Protein AF-A0A691NYS2-F1 (afdb_monomer_lite)

Structure (mmCIF, N/CA/C/O backbone):
data_AF-A0A691NYS2-F1
#
_entry.id   AF-A0A691NYS2-F1
#
loop_
_atom_site.group_PDB
_atom_site.id
_atom_site.type_symbol
_atom_site.label_atom_id
_atom_site.label_alt_id
_atom_site.label_comp_id
_atom_site.label_asym_id
_atom_site.label_entity_id
_atom_site.label_seq_id
_atom_site.pdbx_PDB_ins_code
_atom_site.Cartn_x
_atom_site.Cartn_y
_atom_site.Cartn_z
_atom_site.occupancy
_atom_site.B_iso_or_equiv
_atom_site.auth_seq_id
_atom_site.auth_comp_id
_atom_site.auth_asym_id
_atom_site.auth_atom_id
_atom_site.pdbx_PDB_model_num
ATOM 1 N N . ALA A 1 1 ? 6.558 22.190 -6.595 1.00 35.03 1 ALA A N 1
ATOM 2 C CA . ALA A 1 1 ? 7.686 21.258 -6.786 1.00 35.03 1 ALA A CA 1
ATOM 3 C C . ALA A 1 1 ? 7.161 19.830 -6.659 1.00 35.03 1 ALA A C 1
ATOM 5 O O . ALA A 1 1 ? 6.664 19.484 -5.592 1.00 35.03 1 ALA A O 1
ATOM 6 N N . LYS A 1 2 ? 7.160 19.037 -7.743 1.00 39.94 2 LYS A N 1
ATOM 7 C CA . LYS A 1 2 ? 6.856 17.598 -7.661 1.00 39.94 2 LYS A CA 1
ATOM 8 C C . LYS A 1 2 ? 8.004 16.949 -6.891 1.00 39.94 2 LYS A C 1
ATOM 10 O O . LYS A 1 2 ? 9.139 16.956 -7.350 1.00 39.94 2 LYS A O 1
ATOM 15 N N . ASN A 1 3 ? 7.724 16.519 -5.667 1.00 46.88 3 ASN A N 1
ATOM 16 C CA . ASN A 1 3 ? 8.697 15.844 -4.821 1.00 46.88 3 ASN A CA 1
ATOM 17 C C . ASN A 1 3 ? 8.828 14.402 -5.334 1.00 46.88 3 ASN A C 1
ATOM 19 O O . ASN A 1 3 ? 8.112 13.510 -4.882 1.00 46.88 3 ASN A O 1
ATOM 23 N N . ASP A 1 4 ? 9.723 14.178 -6.297 1.00 57.56 4 ASP A N 1
ATOM 24 C CA . ASP A 1 4 ? 10.019 12.862 -6.884 1.00 57.56 4 ASP A CA 1
ATOM 25 C C . ASP A 1 4 ? 10.880 11.997 -5.938 1.00 57.56 4 ASP A C 1
ATOM 27 O O . ASP A 1 4 ? 11.820 11.319 -6.354 1.00 57.56 4 ASP A O 1
ATOM 31 N N . ASN A 1 5 ? 10.559 12.000 -4.640 1.00 68.06 5 ASN A N 1
ATOM 32 C CA . ASN A 1 5 ? 11.392 11.441 -3.565 1.00 68.06 5 ASN A CA 1
ATOM 33 C C . ASN A 1 5 ? 11.707 9.946 -3.723 1.00 68.06 5 ASN A C 1
ATOM 35 O O . ASN A 1 5 ? 12.646 9.452 -3.108 1.00 68.06 5 ASN A O 1
ATOM 39 N N . TYR A 1 6 ? 10.935 9.225 -4.537 1.00 79.31 6 TYR A N 1
ATOM 40 C CA . TYR A 1 6 ? 11.087 7.782 -4.725 1.00 79.31 6 TYR A CA 1
ATOM 41 C C . TYR A 1 6 ? 11.365 7.376 -6.180 1.00 79.31 6 TYR A C 1
ATOM 43 O O . TYR A 1 6 ? 11.588 6.194 -6.445 1.00 79.31 6 TYR A O 1
ATOM 51 N N . SER A 1 7 ? 11.399 8.333 -7.123 1.00 85.75 7 SER 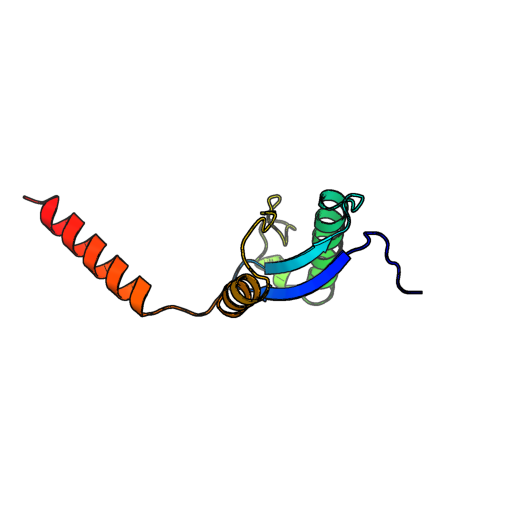A N 1
ATOM 52 C CA . SER A 1 7 ? 11.583 8.062 -8.561 1.00 85.75 7 SER A CA 1
ATOM 53 C C . SER A 1 7 ? 10.656 6.952 -9.091 1.00 85.75 7 SER A C 1
ATOM 55 O O . SER A 1 7 ? 11.120 6.014 -9.742 1.00 85.75 7 SER A O 1
ATOM 57 N N . LEU A 1 8 ? 9.362 7.038 -8.765 1.00 88.50 8 LEU A N 1
ATOM 58 C CA . LEU A 1 8 ? 8.332 6.091 -9.199 1.00 88.50 8 LEU A CA 1
ATOM 59 C C . LEU A 1 8 ? 7.364 6.761 -10.172 1.00 88.50 8 LEU A C 1
ATOM 61 O O . LEU A 1 8 ? 6.919 7.881 -9.928 1.00 88.50 8 LEU A O 1
ATOM 65 N N . GLU A 1 9 ? 7.003 6.054 -11.236 1.00 89.69 9 GLU A N 1
ATOM 66 C CA . GLU A 1 9 ? 5.946 6.448 -12.170 1.00 89.69 9 GLU A CA 1
ATOM 67 C C . GLU A 1 9 ? 4.753 5.518 -11.950 1.00 89.69 9 GLU A C 1
ATOM 69 O O . GLU A 1 9 ? 4.853 4.315 -12.189 1.00 89.69 9 GLU A O 1
ATOM 74 N N . LEU A 1 10 ? 3.633 6.059 -11.470 1.00 89.06 10 LEU A N 1
ATOM 75 C CA . LEU A 1 10 ? 2.385 5.307 -11.366 1.00 89.06 10 LEU A CA 1
ATOM 76 C C . LEU A 1 10 ? 1.892 4.972 -12.776 1.00 89.06 10 LEU A C 1
ATOM 78 O O . LEU A 1 10 ? 1.707 5.875 -13.588 1.00 89.06 10 LEU A O 1
ATOM 82 N N . ILE A 1 11 ? 1.675 3.689 -13.049 1.00 89.06 11 ILE A N 1
ATOM 83 C CA . ILE A 1 11 ? 1.101 3.226 -14.313 1.00 89.06 11 ILE A CA 1
ATOM 84 C C . ILE A 1 11 ? -0.397 3.009 -14.143 1.00 89.06 11 ILE A C 1
ATOM 86 O O . ILE A 1 11 ? -1.176 3.471 -14.969 1.00 89.06 11 ILE A O 1
ATOM 90 N N . GLU A 1 12 ? -0.785 2.299 -13.082 1.00 87.31 12 GLU A N 1
ATOM 91 C CA . GLU A 1 12 ? -2.172 1.919 -12.845 1.00 87.31 12 GLU A CA 1
ATOM 92 C C . GLU A 1 12 ? -2.468 1.754 -11.357 1.00 87.31 12 GLU A C 1
ATOM 94 O O . GLU A 1 12 ? -1.592 1.435 -10.548 1.00 87.31 12 GLU A O 1
ATOM 99 N N . PHE A 1 13 ? -3.727 1.980 -11.008 1.00 88.94 13 PHE A N 1
ATOM 100 C CA . PHE A 1 13 ? -4.253 1.881 -9.663 1.00 88.94 13 PHE A CA 1
ATOM 101 C C . PHE A 1 13 ? -5.652 1.276 -9.735 1.00 88.94 13 PHE A C 1
ATOM 103 O O . PHE A 1 13 ? -6.524 1.836 -10.396 1.00 88.94 13 PHE A O 1
ATOM 110 N N . ASN A 1 14 ? -5.870 0.172 -9.030 1.00 89.69 14 ASN A N 1
ATOM 111 C CA . ASN A 1 14 ? -7.192 -0.409 -8.843 1.00 89.69 14 ASN A CA 1
ATOM 112 C C . ASN A 1 14 ? -7.349 -0.907 -7.400 1.00 89.69 14 ASN A C 1
ATOM 114 O O . ASN A 1 14 ? -6.399 -0.909 -6.612 1.00 89.69 14 ASN A O 1
ATOM 118 N N . HIS A 1 15 ? -8.554 -1.308 -7.022 1.00 89.38 15 HIS A N 1
ATOM 119 C CA . HIS A 1 15 ? -8.851 -1.788 -5.685 1.00 89.38 15 HIS A CA 1
ATOM 120 C C . HIS A 1 15 ? -9.902 -2.894 -5.704 1.00 89.38 15 HIS A C 1
ATOM 122 O O . HIS A 1 15 ? -10.721 -2.984 -6.611 1.00 89.38 15 HIS A O 1
ATOM 128 N N . ASP A 1 16 ? -9.897 -3.707 -4.656 1.00 88.19 16 ASP A N 1
ATOM 129 C CA . ASP A 1 16 ? -11.021 -4.571 -4.306 1.00 88.19 16 ASP A CA 1
ATOM 130 C C . ASP A 1 16 ? -11.694 -4.016 -3.033 1.00 88.19 16 ASP A C 1
ATOM 132 O O . ASP A 1 16 ? -11.467 -2.868 -2.638 1.00 88.19 16 ASP A O 1
ATOM 136 N N . LYS A 1 17 ? -12.542 -4.809 -2.378 1.00 86.75 17 LYS A N 1
ATOM 137 C CA . LYS A 1 17 ? -13.268 -4.426 -1.161 1.00 86.75 17 LYS A CA 1
ATOM 138 C C . LYS A 1 17 ? -12.352 -4.135 0.029 1.00 86.75 17 LYS A C 1
ATOM 140 O O . LYS A 1 17 ? -12.712 -3.316 0.868 1.00 86.75 17 LYS A O 1
ATOM 145 N N . ASP A 1 18 ? -11.208 -4.810 0.127 1.00 89.38 18 ASP A N 1
ATOM 146 C CA . ASP A 1 18 ? -10.342 -4.790 1.315 1.00 89.38 18 ASP A CA 1
ATOM 147 C C . ASP A 1 18 ? -8.844 -4.577 1.018 1.00 89.38 18 ASP A C 1
ATOM 149 O O . ASP A 1 18 ? -8.034 -4.532 1.948 1.00 89.38 18 ASP A O 1
ATOM 153 N N . HIS A 1 19 ? -8.453 -4.398 -0.249 1.00 91.50 19 HIS A N 1
ATOM 154 C CA . HIS A 1 19 ? -7.058 -4.177 -0.638 1.00 91.50 19 HIS A CA 1
ATOM 155 C C . HIS A 1 19 ? -6.903 -3.317 -1.902 1.00 91.50 19 HIS A C 1
ATOM 157 O O . HIS A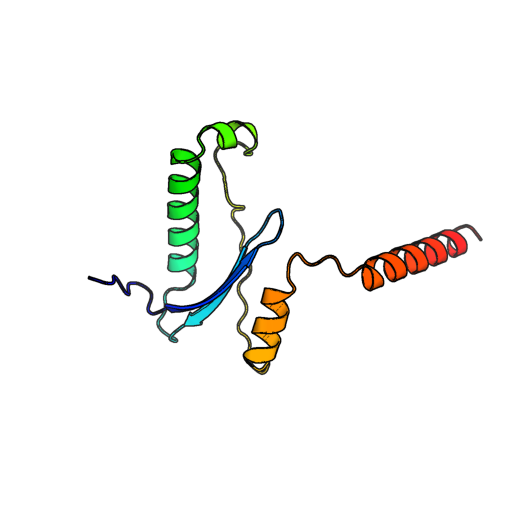 1 19 ? -7.827 -3.169 -2.699 1.00 91.50 19 HIS A O 1
ATOM 163 N N . LEU A 1 20 ? -5.707 -2.741 -2.073 1.00 93.50 20 LEU A N 1
ATOM 164 C CA . LEU A 1 20 ? -5.317 -1.944 -3.240 1.00 93.50 20 LEU A CA 1
ATOM 165 C C . LEU A 1 20 ? -4.307 -2.697 -4.106 1.00 93.50 20 LEU A C 1
ATOM 167 O O . LEU A 1 20 ? -3.376 -3.310 -3.580 1.00 93.50 20 LEU A O 1
ATOM 171 N N . HIS A 1 21 ? -4.440 -2.542 -5.420 1.00 91.62 21 HIS A N 1
ATOM 172 C CA . HIS A 1 21 ? -3.485 -2.978 -6.434 1.00 91.62 21 HIS A CA 1
ATOM 173 C C . HIS A 1 21 ? -2.858 -1.753 -7.092 1.00 91.62 21 HIS A C 1
ATOM 175 O O . HIS A 1 21 ? -3.557 -0.900 -7.634 1.00 91.62 21 HIS A O 1
ATOM 181 N N . ILE A 1 22 ? -1.532 -1.649 -7.038 1.00 91.00 22 ILE A N 1
ATOM 182 C CA . ILE A 1 22 ? -0.800 -0.509 -7.594 1.00 91.00 22 ILE A CA 1
ATOM 183 C C . ILE A 1 22 ? 0.287 -1.038 -8.516 1.00 91.00 22 ILE A C 1
ATOM 185 O O . ILE A 1 22 ? 1.177 -1.767 -8.076 1.00 91.00 22 ILE A O 1
ATOM 189 N N . LEU A 1 23 ? 0.237 -0.626 -9.779 1.00 90.31 23 LEU A N 1
ATOM 190 C CA . LEU A 1 23 ? 1.268 -0.898 -10.767 1.00 90.31 23 LEU A CA 1
ATOM 191 C C . LEU A 1 23 ? 2.079 0.376 -11.003 1.00 90.31 23 LEU A C 1
ATOM 193 O O . LEU A 1 23 ? 1.536 1.421 -11.360 1.00 90.31 23 LEU A O 1
ATOM 197 N N . PHE A 1 24 ? 3.393 0.302 -10.823 1.00 90.25 24 PHE A N 1
ATOM 198 C CA . PHE A 1 24 ? 4.295 1.435 -11.018 1.00 90.25 24 PHE A CA 1
ATOM 199 C C . PHE A 1 24 ? 5.603 0.995 -11.677 1.00 90.25 24 PHE A C 1
ATOM 201 O O . PHE A 1 24 ? 6.049 -0.139 -11.503 1.00 90.25 24 PHE A O 1
ATOM 208 N N . LYS A 1 25 ? 6.254 1.905 -12.408 1.00 89.44 25 LYS A N 1
ATOM 209 C CA . LYS A 1 25 ? 7.653 1.744 -12.826 1.00 89.44 25 LYS A CA 1
ATOM 210 C C . LYS A 1 25 ? 8.555 2.306 -11.742 1.00 89.44 25 LYS A C 1
ATOM 212 O O . LYS A 1 25 ? 8.340 3.417 -11.257 1.00 89.44 25 LYS A O 1
ATOM 217 N N . ALA A 1 26 ? 9.589 1.549 -11.406 1.00 89.25 26 ALA A N 1
ATOM 218 C CA . ALA A 1 26 ? 10.622 1.950 -10.467 1.00 89.25 26 ALA A CA 1
ATOM 219 C C . ALA A 1 26 ? 11.989 1.968 -11.140 1.00 89.25 26 ALA A C 1
ATOM 221 O O . ALA A 1 26 ? 12.266 1.158 -12.026 1.00 89.25 26 ALA A O 1
ATOM 222 N N . LYS A 1 27 ? 12.871 2.857 -10.680 1.00 88.19 27 LYS A N 1
ATOM 223 C CA . LYS A 1 27 ? 14.293 2.780 -11.023 1.00 88.19 27 LYS A CA 1
ATOM 224 C C . LYS A 1 27 ? 14.983 1.784 -10.083 1.00 88.19 27 LYS A C 1
ATOM 226 O O . LYS A 1 27 ? 14.548 1.636 -8.944 1.00 88.19 27 LYS A O 1
ATOM 231 N N . PRO A 1 28 ? 16.111 1.166 -10.477 1.00 85.56 28 PRO A N 1
ATOM 232 C CA . PRO A 1 28 ? 16.848 0.249 -9.598 1.00 85.56 28 PRO A CA 1
ATOM 233 C C . PRO A 1 28 ? 17.248 0.850 -8.239 1.00 85.56 28 PRO A C 1
ATOM 235 O O . PRO A 1 28 ? 17.388 0.126 -7.263 1.00 85.56 28 PRO A O 1
ATOM 238 N N . LYS A 1 29 ? 17.415 2.179 -8.166 1.00 85.94 29 LYS A N 1
ATOM 239 C CA . LYS A 1 29 ? 17.754 2.915 -6.935 1.00 85.94 29 LYS A CA 1
ATOM 240 C C . LYS A 1 29 ? 16.534 3.369 -6.118 1.00 85.94 29 LYS A C 1
ATOM 242 O O . LYS A 1 29 ? 16.703 4.068 -5.125 1.00 85.94 29 LYS A O 1
ATOM 247 N N . SER A 1 30 ? 15.314 3.044 -6.540 1.00 86.38 30 SER A N 1
ATOM 248 C CA . SER A 1 30 ? 14.099 3.448 -5.832 1.00 86.38 30 SER A CA 1
ATOM 249 C C . SER A 1 30 ? 13.966 2.708 -4.499 1.00 86.38 30 SER A C 1
ATOM 251 O O . SER A 1 30 ? 13.951 1.479 -4.453 1.00 86.38 30 SER A O 1
ATOM 253 N N . GLU A 1 31 ? 13.799 3.452 -3.403 1.00 89.69 31 GLU A N 1
ATOM 254 C CA . GLU A 1 31 ? 13.582 2.898 -2.059 1.00 89.69 31 GLU A CA 1
ATOM 255 C C . GLU A 1 31 ? 12.130 2.396 -1.890 1.00 89.69 31 GLU A C 1
ATOM 257 O O . GLU A 1 31 ? 11.318 3.005 -1.188 1.00 89.69 31 GLU A O 1
ATOM 262 N N . LEU A 1 32 ? 11.781 1.281 -2.545 1.00 90.44 32 LEU A N 1
ATOM 263 C CA . LEU A 1 32 ? 10.399 0.776 -2.641 1.00 90.44 32 LEU A CA 1
ATOM 264 C C . LEU A 1 32 ? 9.732 0.534 -1.285 1.00 90.44 32 LEU A C 1
ATOM 266 O O . LEU A 1 32 ? 8.587 0.926 -1.077 1.00 90.44 32 LEU A O 1
ATOM 270 N N . LEU A 1 33 ? 10.451 -0.073 -0.340 1.00 91.19 33 LEU A N 1
ATOM 271 C CA . LEU A 1 33 ? 9.901 -0.376 0.986 1.00 91.19 33 LEU A CA 1
ATOM 272 C C . LEU A 1 33 ? 9.569 0.913 1.752 1.00 91.19 33 LEU A C 1
ATOM 274 O O . LEU A 1 33 ? 8.521 1.019 2.389 1.00 91.19 33 LEU A O 1
ATOM 278 N N . 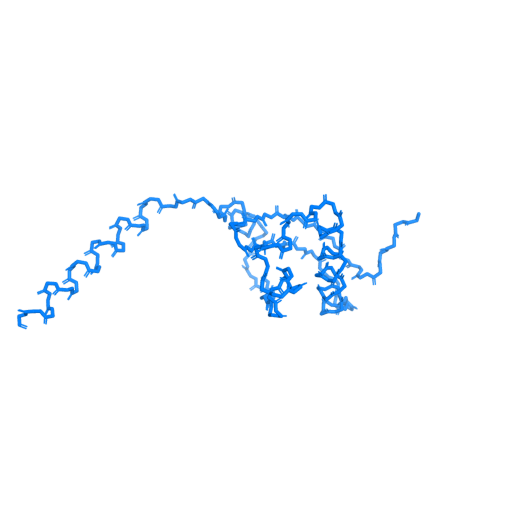LYS A 1 34 ? 10.436 1.926 1.649 1.00 91.56 34 LYS A N 1
ATOM 279 C CA . LYS A 1 34 ? 10.225 3.232 2.281 1.00 91.56 34 LYS A CA 1
ATOM 280 C C . LYS A 1 34 ? 9.053 3.965 1.645 1.00 91.56 34 LYS A C 1
ATOM 282 O O . LYS A 1 34 ? 8.238 4.522 2.376 1.00 91.56 34 LYS A O 1
ATOM 287 N N . PHE A 1 35 ? 8.926 3.902 0.319 1.00 92.12 35 PHE A N 1
ATOM 288 C CA . PHE A 1 35 ? 7.761 4.423 -0.388 1.00 92.12 35 PHE A CA 1
ATOM 289 C C . PHE A 1 35 ? 6.462 3.775 0.105 1.00 92.12 35 PHE A C 1
ATOM 291 O O . PHE A 1 35 ? 5.551 4.494 0.507 1.00 92.12 35 PHE A O 1
ATOM 298 N N . ILE A 1 36 ? 6.385 2.439 0.136 1.00 93.44 36 ILE A N 1
ATOM 299 C CA . ILE A 1 36 ? 5.175 1.712 0.555 1.00 93.44 36 ILE A CA 1
ATOM 300 C C . ILE A 1 36 ? 4.809 2.067 2.001 1.00 93.44 36 ILE A C 1
ATOM 302 O O . ILE A 1 36 ? 3.651 2.368 2.293 1.00 93.44 36 ILE A O 1
ATOM 306 N N . ASN A 1 37 ? 5.789 2.107 2.905 1.00 93.81 37 ASN A N 1
ATOM 307 C CA . ASN A 1 37 ? 5.556 2.464 4.304 1.00 93.81 37 ASN A CA 1
ATOM 308 C C . ASN A 1 37 ? 5.102 3.921 4.465 1.00 93.81 37 ASN A C 1
ATOM 310 O O . ASN A 1 37 ? 4.157 4.197 5.210 1.00 93.81 37 ASN A O 1
ATOM 314 N N . ALA A 1 38 ? 5.728 4.850 3.738 1.00 93.88 38 ALA A N 1
ATOM 315 C CA . ALA A 1 38 ? 5.329 6.252 3.727 1.00 93.88 38 ALA A CA 1
ATOM 316 C C . ALA A 1 38 ? 3.910 6.422 3.169 1.00 93.88 38 ALA A C 1
ATOM 318 O O . ALA A 1 38 ? 3.097 7.118 3.777 1.00 93.88 38 ALA A O 1
ATOM 319 N N . TYR A 1 39 ? 3.584 5.737 2.070 1.00 93.81 39 TYR A N 1
ATOM 320 C CA . TYR A 1 39 ? 2.256 5.747 1.463 1.00 93.81 39 TYR A CA 1
ATOM 321 C C . TYR A 1 39 ? 1.196 5.212 2.427 1.00 93.81 39 TYR A C 1
ATOM 323 O O . TYR A 1 39 ? 0.204 5.896 2.685 1.00 93.81 39 TYR A O 1
ATOM 331 N N . LYS A 1 40 ? 1.411 4.032 3.025 1.00 95.00 40 LYS A N 1
ATOM 332 C CA . LYS A 1 40 ? 0.476 3.424 3.987 1.00 95.00 40 LYS A CA 1
ATOM 333 C C . LYS A 1 40 ? 0.266 4.318 5.211 1.00 95.00 40 LYS A C 1
ATOM 335 O O . LYS A 1 40 ? -0.865 4.501 5.654 1.00 95.00 40 LYS A O 1
ATOM 340 N N . SER A 1 41 ? 1.334 4.915 5.737 1.00 95.38 41 SER A N 1
ATOM 341 C CA . SER A 1 41 ? 1.256 5.825 6.886 1.00 95.38 41 SER A CA 1
ATOM 342 C C . SER A 1 41 ? 0.492 7.112 6.551 1.00 95.38 41 SER A C 1
ATOM 344 O O . SER A 1 41 ? -0.457 7.480 7.252 1.00 95.38 41 SER A O 1
ATOM 346 N N . ALA A 1 42 ? 0.851 7.768 5.443 1.00 95.69 42 ALA A N 1
ATOM 347 C CA . ALA A 1 42 ? 0.226 9.013 5.011 1.00 95.69 42 ALA A CA 1
ATOM 348 C C . ALA A 1 42 ? -1.258 8.817 4.671 1.00 95.69 42 ALA A C 1
ATOM 350 O O . ALA A 1 42 ? -2.098 9.553 5.189 1.00 95.69 42 ALA A O 1
ATOM 351 N N . SER A 1 43 ? -1.590 7.798 3.872 1.00 95.38 43 SER A N 1
ATOM 352 C CA . SER A 1 43 ? -2.976 7.479 3.500 1.00 95.38 43 SER A CA 1
ATOM 353 C C . SER A 1 43 ? -3.824 7.110 4.717 1.00 95.38 43 SER A C 1
ATOM 355 O O . SER A 1 43 ? -4.896 7.676 4.891 1.00 95.38 43 SER A O 1
ATOM 357 N N . SER A 1 44 ? -3.320 6.271 5.629 1.00 95.56 44 SER A N 1
ATOM 358 C CA . SER A 1 44 ? -4.005 5.946 6.891 1.00 95.56 44 SER A CA 1
ATOM 359 C C . SER A 1 44 ? -4.335 7.203 7.701 1.00 95.56 44 SER A C 1
ATOM 361 O O . SER A 1 44 ? -5.442 7.342 8.226 1.00 95.56 44 SER A O 1
ATOM 363 N N . ARG A 1 45 ? -3.397 8.157 7.790 1.00 95.06 45 ARG A N 1
ATOM 364 C CA . ARG A 1 45 ? -3.624 9.425 8.496 1.00 95.06 45 ARG A CA 1
ATOM 365 C C . ARG A 1 45 ? -4.680 10.286 7.804 1.00 95.06 45 ARG A C 1
ATOM 367 O O . ARG A 1 45 ? -5.541 10.827 8.492 1.00 95.06 45 ARG A O 1
ATOM 374 N N . LEU A 1 46 ? -4.596 10.429 6.481 1.00 96.75 46 LEU A N 1
ATOM 375 C CA . LEU A 1 46 ? -5.519 11.252 5.695 1.00 96.75 46 LEU A CA 1
ATOM 376 C C . LEU A 1 46 ? -6.939 10.680 5.725 1.00 96.75 46 LEU A C 1
ATOM 378 O O . LEU A 1 46 ? -7.858 11.391 6.113 1.00 96.75 46 LEU A O 1
ATOM 382 N N . ILE A 1 47 ? -7.099 9.382 5.465 1.00 95.38 47 ILE A N 1
ATOM 383 C CA . ILE A 1 47 ? -8.399 8.700 5.461 1.00 95.38 47 ILE A CA 1
ATOM 384 C C . ILE A 1 47 ? -9.070 8.787 6.834 1.00 95.38 47 ILE A C 1
ATOM 386 O O . ILE A 1 47 ? -10.241 9.134 6.929 1.00 95.38 47 ILE A O 1
ATOM 390 N N . LYS A 1 48 ? -8.334 8.561 7.931 1.00 94.31 48 LYS A N 1
ATOM 391 C CA . LYS A 1 48 ? -8.896 8.700 9.289 1.00 94.31 48 LYS A CA 1
ATOM 392 C C . LYS A 1 48 ? -9.240 10.142 9.672 1.00 94.31 48 LYS A C 1
ATOM 394 O O . LYS A 1 48 ? -10.016 10.338 10.609 1.00 94.31 48 LYS A O 1
ATOM 399 N N . LYS A 1 49 ? -8.619 11.136 9.025 1.00 95.25 49 LYS A N 1
ATOM 400 C CA . LYS A 1 49 ? -8.936 12.559 9.212 1.00 95.25 49 LYS A CA 1
ATOM 401 C C . LYS A 1 49 ? -10.195 12.938 8.432 1.00 95.25 49 LYS A C 1
ATOM 403 O O . LYS A 1 49 ? -11.034 13.643 8.975 1.00 95.25 49 LYS A O 1
ATOM 408 N N . GLU A 1 50 ? -10.306 12.472 7.193 1.00 97.50 50 GLU A N 1
ATOM 409 C CA . GLU A 1 50 ? -11.409 12.781 6.278 1.00 97.50 50 GLU A CA 1
ATOM 410 C C . GLU A 1 50 ? -12.684 11.994 6.604 1.00 97.50 50 GLU A C 1
ATOM 412 O O . GLU A 1 50 ? -13.783 12.538 6.556 1.00 97.50 50 GLU A O 1
ATOM 417 N N . PHE A 1 51 ? -12.534 10.751 7.065 1.00 95.06 51 PHE A N 1
ATOM 418 C CA . PHE A 1 51 ? -13.633 9.866 7.441 1.00 95.06 51 PHE A CA 1
ATOM 419 C C . PHE A 1 51 ? -13.490 9.390 8.898 1.00 95.06 51 PHE A C 1
ATOM 421 O O . PHE A 1 51 ? -13.185 8.220 9.153 1.00 95.06 51 PHE A O 1
ATOM 428 N N . PRO A 1 52 ? -13.719 10.265 9.900 1.00 93.69 52 PRO A N 1
ATOM 429 C CA . PRO A 1 52 ? -13.553 9.908 11.311 1.00 93.69 52 PRO A CA 1
ATOM 430 C C . PRO A 1 52 ? -14.411 8.719 11.756 1.00 93.69 52 PRO A C 1
ATOM 432 O O . PRO A 1 52 ? -13.995 7.970 12.640 1.00 93.69 52 PRO A O 1
ATOM 435 N N . HIS A 1 53 ? -15.574 8.525 11.124 1.00 93.69 53 HIS A N 1
ATOM 436 C CA . HIS A 1 53 ? -16.487 7.415 11.396 1.00 93.69 53 HIS A CA 1
ATOM 437 C C . HIS A 1 53 ? -15.860 6.045 11.101 1.00 93.69 53 HIS A C 1
ATOM 439 O O . HIS A 1 53 ? -16.241 5.066 11.731 1.00 93.69 53 HIS A O 1
ATOM 445 N N . LEU A 1 54 ? -14.855 5.953 10.215 1.00 92.31 54 LEU A N 1
ATOM 446 C CA . LEU A 1 54 ? -14.193 4.682 9.908 1.00 92.31 54 LEU A CA 1
ATOM 447 C C . LEU A 1 54 ? -13.505 4.061 11.123 1.00 92.31 54 LEU A C 1
ATOM 449 O O . LEU A 1 54 ? -13.374 2.843 11.184 1.00 92.31 54 LEU A O 1
ATOM 453 N N . LYS A 1 55 ? -13.108 4.872 12.113 1.00 88.56 55 LYS A N 1
ATOM 454 C CA . LYS A 1 55 ? -12.419 4.400 13.323 1.00 88.56 55 LYS A CA 1
ATOM 455 C C . LYS A 1 55 ? -13.191 3.307 14.068 1.00 88.56 55 LYS A C 1
ATOM 457 O O . LYS A 1 55 ? -12.551 2.479 14.701 1.00 88.56 55 LYS A O 1
ATOM 462 N N . GLN A 1 56 ? -14.523 3.278 13.969 1.00 92.38 56 GLN A N 1
ATOM 463 C CA . GLN A 1 56 ? -15.345 2.244 14.610 1.00 92.38 56 GLN A CA 1
ATOM 464 C C . GLN A 1 56 ? -15.255 0.873 13.923 1.00 92.38 56 GLN A C 1
ATOM 466 O O . GLN A 1 56 ? -15.524 -0.144 14.553 1.00 92.38 56 GLN A O 1
ATOM 471 N N . TYR A 1 57 ? -14.870 0.839 12.645 1.00 90.44 57 TYR A N 1
ATOM 472 C CA . TYR A 1 57 ? -14.721 -0.390 11.861 1.00 90.44 57 TYR A CA 1
ATOM 473 C C . TYR A 1 57 ? -13.275 -0.900 11.830 1.00 90.44 57 TYR A C 1
ATOM 475 O O . TYR A 1 57 ? -13.024 -2.012 11.371 1.00 90.44 57 TYR A O 1
ATOM 483 N N . LEU A 1 58 ? -12.309 -0.099 12.296 1.00 90.06 58 LEU A N 1
ATOM 484 C CA . LEU A 1 58 ? -10.901 -0.480 12.306 1.00 90.06 58 LEU A CA 1
ATOM 485 C C . LEU A 1 58 ? -10.570 -1.331 13.528 1.00 90.06 58 LEU A C 1
ATOM 487 O O . LEU A 1 58 ? -10.985 -1.051 14.652 1.00 90.06 58 LEU A O 1
ATOM 491 N N . TRP A 1 59 ? -9.708 -2.327 13.331 1.00 84.25 59 TRP A N 1
ATOM 492 C CA . TRP A 1 59 ? -9.070 -2.989 14.457 1.00 84.25 59 TRP A CA 1
ATOM 493 C C . TRP A 1 59 ? -8.060 -2.027 15.100 1.00 84.25 59 TRP A C 1
ATOM 495 O O . TRP A 1 59 ? -7.012 -1.705 14.529 1.00 84.25 59 TRP A O 1
ATOM 505 N N . LYS A 1 60 ? -8.394 -1.526 16.296 1.00 87.06 60 LYS A N 1
ATOM 506 C CA . LYS A 1 60 ? -7.679 -0.436 16.983 1.00 87.06 60 LYS A CA 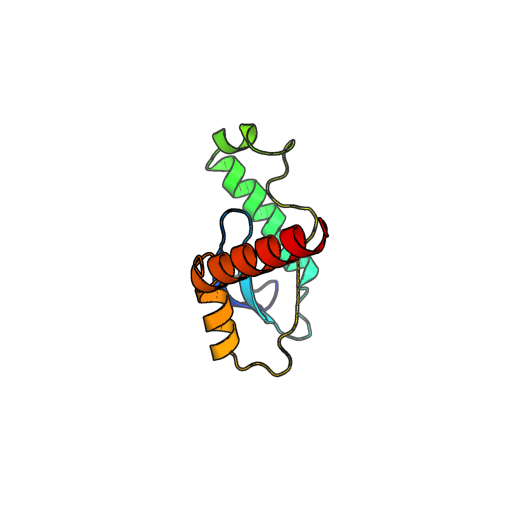1
ATOM 507 C C . LYS A 1 60 ? -7.630 0.839 16.123 1.00 87.06 60 LYS A C 1
ATOM 509 O O . LYS A 1 60 ? -8.639 1.498 15.928 1.00 87.06 60 LYS A O 1
ATOM 514 N N . GLN A 1 61 ? -6.443 1.226 15.654 1.00 85.81 61 GLN A N 1
ATOM 515 C CA . GLN A 1 61 ? -6.205 2.444 14.867 1.00 85.81 61 GLN A CA 1
ATOM 516 C C . GLN A 1 61 ? -5.531 2.133 13.520 1.00 85.81 61 GLN A C 1
ATOM 518 O O . GLN A 1 61 ? -5.014 3.043 12.856 1.00 85.81 61 GLN A O 1
ATOM 523 N N . TYR A 1 62 ? -5.496 0.856 13.129 1.00 90.50 62 TYR A N 1
ATOM 524 C CA . TYR A 1 62 ? -4.809 0.387 11.932 1.00 90.50 62 TYR A CA 1
ATOM 525 C C . TYR A 1 62 ? -5.770 0.368 10.747 1.00 90.50 62 TYR A C 1
ATOM 527 O O . TYR A 1 62 ? -6.753 -0.362 10.757 1.00 90.50 62 TYR A O 1
ATOM 535 N N . PHE A 1 63 ? -5.477 1.187 9.736 1.00 94.44 63 PHE A N 1
ATOM 536 C CA . PHE A 1 63 ? -6.215 1.185 8.471 1.00 94.44 63 PHE A CA 1
ATOM 537 C C . PHE A 1 63 ? -5.701 0.094 7.523 1.00 94.44 63 PHE A C 1
ATOM 539 O O . PHE A 1 63 ? -6.476 -0.660 6.954 1.00 94.44 63 PHE A O 1
ATOM 546 N N . TRP A 1 64 ? -4.377 -0.022 7.399 1.00 95.25 64 TRP A N 1
ATOM 547 C CA . TRP A 1 64 ? -3.733 -1.062 6.604 1.00 95.25 64 TRP A CA 1
ATOM 548 C C . TRP A 1 64 ? -3.247 -2.214 7.481 1.00 95.25 64 TRP A C 1
ATOM 550 O O . TRP A 1 64 ? -2.758 -1.984 8.590 1.00 95.25 64 TRP A O 1
ATOM 560 N N . SER A 1 65 ? -3.265 -3.432 6.931 1.00 93.19 65 SER A N 1
ATOM 561 C CA . SER A 1 65 ? -2.452 -4.543 7.446 1.00 93.19 65 SER A CA 1
ATOM 562 C C . SER A 1 65 ? -0.972 -4.145 7.488 1.00 93.19 65 SER A C 1
ATOM 564 O O . SER A 1 65 ? -0.529 -3.334 6.673 1.00 93.19 65 SER A O 1
ATOM 566 N N . GLY A 1 66 ? -0.180 -4.710 8.404 1.00 91.31 66 GLY A N 1
ATOM 567 C CA . GLY A 1 66 ? 1.274 -4.499 8.431 1.00 91.31 66 GLY A CA 1
ATOM 568 C C . GLY A 1 66 ? 1.958 -4.998 7.152 1.00 91.31 66 GLY A C 1
ATOM 569 O O . GLY A 1 66 ? 2.852 -4.339 6.623 1.00 91.31 66 GLY A O 1
ATOM 570 N N . SER A 1 67 ? 1.452 -6.093 6.589 1.00 94.06 67 SER A N 1
ATOM 571 C CA . SER A 1 67 ? 2.002 -6.748 5.401 1.00 94.06 67 SER A CA 1
ATOM 572 C C . SER A 1 67 ? 1.639 -6.033 4.094 1.00 94.06 67 SER A C 1
ATOM 574 O O . SER A 1 67 ? 0.706 -5.228 4.029 1.00 94.06 67 SER A O 1
ATOM 576 N N . TYR A 1 68 ? 2.393 -6.319 3.036 1.00 94.19 68 TYR A N 1
ATOM 577 C CA . TYR A 1 68 ? 2.099 -5.944 1.653 1.00 94.19 68 TYR A CA 1
ATOM 578 C C . TYR A 1 68 ? 2.724 -6.974 0.709 1.00 94.19 68 TYR A C 1
ATOM 580 O O . TYR A 1 68 ? 3.659 -7.679 1.089 1.00 94.19 68 TYR A O 1
ATOM 588 N N . PHE A 1 69 ? 2.210 -7.048 -0.515 1.00 91.00 69 PHE A N 1
ATOM 589 C CA . PHE A 1 69 ? 2.768 -7.870 -1.582 1.00 91.00 69 PHE A CA 1
ATOM 590 C C . PHE A 1 69 ? 3.489 -6.974 -2.591 1.00 91.00 69 PHE A C 1
ATOM 592 O O . PHE A 1 69 ? 2.968 -5.928 -2.975 1.00 91.00 69 PHE A O 1
ATOM 599 N N . LEU A 1 70 ? 4.694 -7.371 -2.995 1.00 90.62 70 LEU A N 1
ATOM 600 C CA . LEU A 1 70 ? 5.492 -6.677 -3.999 1.00 90.62 70 LEU A CA 1
ATOM 601 C C . LEU A 1 70 ? 6.153 -7.724 -4.894 1.00 90.62 70 LEU A C 1
ATOM 603 O O . LEU A 1 70 ? 6.912 -8.559 -4.407 1.00 90.62 70 LEU A O 1
ATOM 607 N N . ALA A 1 71 ? 5.876 -7.658 -6.191 1.00 87.25 71 ALA A N 1
ATOM 608 C CA . ALA A 1 71 ? 6.459 -8.542 -7.188 1.00 87.25 71 ALA A CA 1
ATOM 609 C C . ALA A 1 71 ? 6.942 -7.735 -8.392 1.00 87.25 71 ALA A C 1
ATOM 611 O O . ALA A 1 71 ? 6.325 -6.742 -8.779 1.00 87.25 71 ALA A O 1
ATOM 612 N N . THR A 1 72 ? 8.054 -8.167 -8.982 1.00 86.50 72 THR A N 1
ATOM 613 C CA . THR A 1 72 ? 8.519 -7.664 -10.272 1.00 86.50 72 THR A CA 1
ATOM 614 C C . THR A 1 72 ? 7.901 -8.500 -11.380 1.00 86.50 72 THR A C 1
ATOM 616 O O . THR A 1 72 ? 7.748 -9.715 -11.266 1.00 86.50 72 THR A O 1
ATOM 619 N N . THR A 1 73 ? 7.550 -7.858 -12.483 1.00 73.69 73 THR A N 1
ATOM 620 C CA . THR A 1 73 ? 6.906 -8.530 -13.610 1.00 73.69 73 THR A CA 1
ATOM 621 C C . THR A 1 73 ? 7.947 -8.792 -14.688 1.00 73.69 73 THR A C 1
ATOM 623 O O . THR A 1 73 ? 7.950 -8.188 -15.758 1.00 73.69 73 THR A O 1
ATOM 626 N N . GLY A 1 74 ? 8.915 -9.647 -14.360 1.00 61.03 74 GLY A N 1
ATOM 627 C CA . GLY A 1 74 ? 9.956 -10.073 -15.291 1.00 61.03 74 GLY A CA 1
ATOM 628 C C . GLY A 1 74 ? 9.388 -11.044 -16.324 1.00 61.03 74 GLY A C 1
ATOM 629 O O . GLY A 1 74 ? 9.422 -12.246 -16.100 1.00 61.03 74 GLY A O 1
ATOM 630 N N . GLY A 1 75 ? 8.844 -10.532 -17.433 1.00 58.50 75 GLY A N 1
ATOM 631 C CA . GLY A 1 75 ? 8.464 -11.342 -18.604 1.00 58.50 75 GLY A CA 1
ATOM 632 C C . GLY A 1 75 ? 6.992 -11.290 -19.021 1.00 58.50 75 GLY A C 1
ATOM 633 O O . GLY A 1 75 ? 6.646 -11.825 -20.069 1.00 58.50 75 GLY A O 1
ATOM 634 N N . VAL A 1 76 ? 6.127 -10.627 -18.253 1.00 62.75 76 VAL A N 1
ATOM 635 C CA . VAL A 1 76 ? 4.727 -10.389 -18.639 1.00 62.75 76 VAL A CA 1
ATOM 636 C C . VAL A 1 76 ? 4.630 -8.995 -19.255 1.00 62.75 76 VAL A C 1
ATOM 638 O O . VAL A 1 76 ? 5.154 -8.036 -18.683 1.00 62.75 76 VAL A O 1
ATOM 641 N N . THR A 1 77 ? 4.009 -8.874 -20.433 1.00 69.38 77 THR A N 1
ATOM 642 C CA . THR A 1 77 ? 3.845 -7.572 -21.093 1.00 69.38 77 THR A CA 1
ATOM 643 C C . THR A 1 77 ? 3.010 -6.641 -20.222 1.00 69.38 77 THR A C 1
ATOM 645 O O . THR A 1 77 ? 2.129 -7.076 -19.476 1.00 69.38 77 THR A O 1
ATOM 648 N N . LEU A 1 78 ? 3.287 -5.339 -20.320 1.00 73.31 78 LEU A N 1
ATOM 649 C CA . LEU A 1 78 ? 2.586 -4.335 -19.528 1.00 73.31 78 LEU A CA 1
ATOM 650 C C . LEU A 1 78 ? 1.066 -4.441 -19.706 1.00 73.31 78 LEU A C 1
ATOM 652 O O . LEU A 1 78 ? 0.337 -4.340 -18.730 1.00 73.31 78 LEU A O 1
ATOM 656 N N . ASP A 1 79 ? 0.609 -4.725 -20.922 1.00 73.62 79 ASP A N 1
ATOM 657 C CA . ASP A 1 79 ? -0.813 -4.828 -21.250 1.00 73.62 79 ASP A CA 1
ATOM 658 C C . ASP A 1 79 ? -1.512 -5.984 -20.524 1.00 73.62 79 ASP A C 1
ATOM 660 O O . ASP A 1 79 ? -2.635 -5.817 -20.057 1.00 73.62 79 ASP A O 1
ATOM 664 N N . ILE A 1 80 ? -0.841 -7.128 -20.345 1.00 72.38 80 ILE A N 1
ATOM 665 C CA . ILE A 1 80 ? -1.395 -8.261 -19.583 1.00 72.38 80 ILE A CA 1
ATOM 666 C C . ILE A 1 80 ? -1.525 -7.899 -18.098 1.00 72.38 80 ILE A C 1
ATOM 668 O O . ILE A 1 80 ? -2.491 -8.284 -17.444 1.00 72.38 80 ILE A O 1
ATOM 672 N N . LEU A 1 81 ? -0.567 -7.148 -17.550 1.00 73.75 81 LEU A N 1
ATOM 673 C CA . LEU A 1 81 ? -0.612 -6.717 -16.150 1.00 73.75 81 LEU A CA 1
ATOM 674 C C . LEU A 1 81 ? -1.676 -5.662 -15.916 1.00 73.75 81 LEU A C 1
ATOM 676 O O . LEU A 1 81 ? -2.351 -5.715 -14.894 1.00 73.75 81 LEU A O 1
ATOM 680 N N . LYS A 1 82 ? -1.832 -4.739 -16.866 1.00 74.56 82 LYS A N 1
ATOM 681 C CA . LYS A 1 82 ? -2.917 -3.767 -16.845 1.00 74.56 82 LYS A CA 1
ATOM 682 C C . LYS A 1 82 ? -4.258 -4.479 -16.849 1.00 74.56 82 LYS A C 1
ATOM 684 O O . LYS A 1 82 ? -5.008 -4.351 -15.899 1.00 74.56 82 LYS A O 1
ATOM 689 N N . GLN A 1 83 ? -4.484 -5.387 -17.802 1.00 76.62 83 GLN A N 1
ATOM 690 C CA . GLN A 1 83 ? -5.693 -6.216 -17.811 1.00 76.62 83 GLN A CA 1
ATOM 691 C C . GLN A 1 83 ? -5.889 -6.991 -16.502 1.00 76.62 83 GLN A C 1
ATOM 693 O O . GLN A 1 83 ? -7.013 -7.117 -16.026 1.00 76.62 83 GLN A O 1
ATOM 698 N N . TYR A 1 84 ? -4.826 -7.530 -15.899 1.00 76.00 84 TYR A N 1
ATOM 699 C CA . TYR A 1 84 ? -4.936 -8.192 -14.600 1.00 76.00 84 TYR A CA 1
ATOM 700 C C . TYR A 1 84 ? -5.412 -7.228 -13.507 1.00 76.00 84 TYR A C 1
ATOM 702 O O . TYR A 1 84 ? -6.303 -7.607 -12.745 1.00 76.00 84 TYR A O 1
ATOM 710 N N . VAL A 1 85 ? -4.830 -6.024 -13.431 1.00 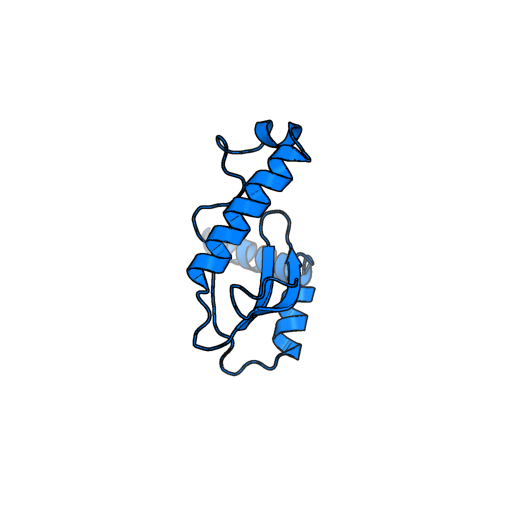77.38 85 VAL A N 1
ATOM 711 C CA . VAL A 1 85 ? -5.168 -4.990 -12.444 1.00 77.38 85 VAL A CA 1
ATOM 712 C C . VAL A 1 85 ? -6.571 -4.445 -12.700 1.00 77.38 85 VAL A C 1
ATOM 714 O O . VAL A 1 85 ? -7.362 -4.466 -11.766 1.00 77.38 85 VAL A O 1
ATOM 717 N N . GLU A 1 86 ? -6.928 -4.077 -13.931 1.00 79.19 86 GLU A N 1
ATOM 718 C CA . GLU A 1 86 ? -8.269 -3.637 -14.353 1.00 79.19 86 GLU A CA 1
ATOM 719 C C . GLU A 1 86 ? -9.359 -4.649 -13.976 1.00 79.19 86 GLU A C 1
ATOM 721 O O . GLU A 1 86 ? -10.443 -4.265 -13.540 1.00 79.19 86 GLU A O 1
ATOM 726 N N . ASN A 1 87 ? -9.068 -5.948 -14.099 1.00 76.81 87 ASN A N 1
ATOM 727 C CA . ASN A 1 87 ? -10.021 -7.008 -13.776 1.00 76.81 87 ASN A CA 1
ATOM 728 C C . ASN A 1 87 ? -10.072 -7.375 -12.278 1.00 76.81 87 ASN A C 1
ATOM 730 O O . ASN A 1 87 ? -10.907 -8.198 -11.891 1.00 76.81 87 ASN A O 1
ATOM 734 N N . GLN A 1 88 ? -9.219 -6.802 -11.417 1.00 76.19 88 GLN A N 1
ATOM 735 C CA . GLN A 1 88 ? -9.337 -7.005 -9.966 1.00 76.19 88 GLN A CA 1
ATOM 736 C C . GLN A 1 88 ? -10.657 -6.423 -9.449 1.00 76.19 88 GLN A C 1
ATOM 738 O O . GLN A 1 88 ? -11.103 -5.368 -9.891 1.00 76.19 88 GLN A O 1
ATOM 743 N N . GLY A 1 89 ? -11.308 -7.132 -8.523 1.00 70.75 89 GLY A N 1
ATOM 744 C CA . GLY A 1 89 ? -12.627 -6.755 -8.002 1.00 70.75 89 GLY A CA 1
ATOM 745 C C . GLY A 1 89 ? -13.811 -7.085 -8.927 1.00 70.75 89 GLY A C 1
ATOM 746 O O . GLY A 1 89 ? -14.961 -6.998 -8.489 1.00 70.75 89 GLY A O 1
ATOM 747 N N . ILE A 1 90 ? -13.574 -7.528 -10.171 1.00 74.38 90 ILE A N 1
ATOM 748 C CA . ILE A 1 90 ? -14.629 -8.036 -11.058 1.00 74.38 90 ILE A CA 1
ATOM 749 C C . ILE A 1 90 ? -14.929 -9.493 -10.688 1.00 74.38 90 ILE A C 1
ATOM 751 O O . ILE A 1 90 ? -14.086 -10.382 -10.807 1.00 74.38 90 ILE A O 1
ATOM 755 N N . GLU A 1 91 ? -16.154 -9.771 -10.237 1.00 64.88 91 GLU A N 1
ATOM 756 C CA . GLU A 1 91 ? -16.559 -11.141 -9.918 1.00 64.88 91 GLU A CA 1
ATOM 757 C C . GLU A 1 91 ? -16.656 -12.009 -11.188 1.00 64.88 91 GLU A C 1
ATOM 759 O O . GLU A 1 91 ? -17.652 -11.955 -11.913 1.00 64.88 91 GLU A O 1
ATOM 764 N N . ASP A 1 92 ? -15.673 -12.885 -11.438 1.00 64.25 92 ASP A N 1
ATOM 765 C CA . ASP A 1 92 ? -15.824 -13.910 -12.478 1.00 64.25 92 ASP A CA 1
ATOM 766 C C . ASP A 1 92 ? -16.783 -15.021 -12.012 1.00 64.25 92 ASP A C 1
ATOM 768 O O . ASP A 1 92 ? -16.431 -15.988 -11.321 1.00 64.25 92 ASP A O 1
ATOM 772 N N . AS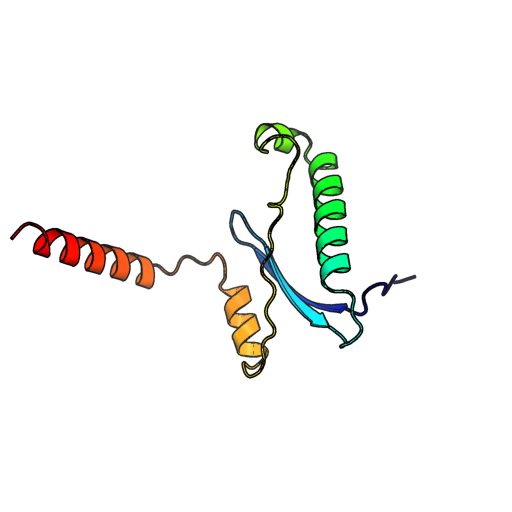N A 1 93 ? -18.041 -14.890 -12.428 1.00 62.41 93 ASN A N 1
ATOM 773 C CA . ASN A 1 93 ? -19.100 -15.858 -12.162 1.00 62.41 93 ASN A CA 1
ATOM 774 C C . ASN A 1 93 ? -18.787 -17.271 -12.699 1.00 62.41 93 ASN A C 1
ATOM 776 O O . ASN A 1 93 ? -19.330 -18.253 -12.175 1.00 62.41 93 ASN A O 1
ATOM 780 N N . ARG A 1 94 ? -17.889 -17.418 -13.688 1.00 61.25 94 ARG A N 1
ATOM 781 C CA . ARG A 1 94 ? -17.473 -18.728 -14.224 1.00 61.25 94 ARG A CA 1
ATOM 782 C C . ARG A 1 94 ? -16.609 -19.494 -13.222 1.00 61.25 94 ARG A C 1
ATOM 784 O O . ARG A 1 94 ? -16.882 -20.669 -12.962 1.00 61.25 94 ARG A O 1
ATOM 791 N N . VAL A 1 95 ? -15.658 -18.816 -12.576 1.00 61.41 95 VAL A N 1
ATOM 792 C CA . VAL A 1 95 ? -14.776 -19.400 -11.548 1.00 61.41 95 VAL A CA 1
ATOM 793 C C . VAL A 1 95 ? -15.577 -19.827 -10.315 1.00 61.41 95 VAL A C 1
ATOM 795 O O . VAL A 1 95 ? -15.402 -20.942 -9.814 1.00 61.41 95 VAL A O 1
ATOM 798 N N . LYS A 1 96 ? -16.538 -19.008 -9.860 1.00 58.97 96 LYS A N 1
ATOM 799 C CA . LYS A 1 96 ? -17.418 -19.364 -8.727 1.00 58.97 96 LYS A CA 1
ATOM 800 C C . LYS A 1 96 ? -18.270 -20.606 -9.015 1.00 58.97 96 LYS A C 1
ATOM 802 O O . LYS A 1 96 ? -18.421 -21.464 -8.139 1.00 58.97 96 LYS A O 1
ATOM 807 N N . LYS A 1 97 ? -18.823 -20.723 -10.230 1.00 57.59 97 LYS A N 1
ATOM 808 C CA . LYS A 1 97 ? -19.633 -21.881 -10.646 1.00 57.59 97 LYS A CA 1
ATOM 809 C C . LYS A 1 97 ? -18.784 -23.153 -10.702 1.00 57.59 97 LYS A C 1
ATOM 811 O O . LYS A 1 97 ? -19.203 -24.188 -10.184 1.00 57.59 97 LYS A O 1
ATOM 816 N N . GLN A 1 98 ? -17.566 -23.062 -11.236 1.00 64.62 98 GLN A N 1
ATOM 817 C CA . GLN A 1 98 ? -16.627 -24.180 -11.272 1.00 64.62 98 GLN A CA 1
ATOM 818 C C . GLN A 1 98 ? -16.187 -24.605 -9.863 1.00 64.62 98 GLN A C 1
ATOM 820 O O . GLN A 1 98 ? -16.257 -25.789 -9.548 1.00 64.62 98 GLN A O 1
ATOM 825 N N . TYR A 1 99 ? -15.829 -23.668 -8.977 1.00 58.75 99 TYR A N 1
ATOM 826 C CA . TYR A 1 99 ? -15.441 -23.986 -7.597 1.00 58.75 99 TYR A CA 1
ATOM 827 C C . TYR A 1 99 ? -16.573 -24.669 -6.816 1.00 58.75 99 TYR A C 1
ATOM 829 O O . TYR A 1 99 ? -16.342 -25.687 -6.159 1.00 58.75 99 TYR A O 1
ATOM 837 N N . LYS A 1 100 ? -17.816 -24.172 -6.927 1.00 61.44 100 LYS A N 1
ATOM 838 C CA . LYS A 1 100 ? -18.993 -24.813 -6.310 1.00 61.44 100 LYS A CA 1
ATOM 839 C C . LYS A 1 100 ? -19.202 -26.240 -6.829 1.00 61.44 100 LYS A C 1
ATOM 841 O O . LYS A 1 100 ? -19.438 -27.142 -6.025 1.00 61.44 100 LYS A O 1
ATOM 846 N N . ASN A 1 101 ? -19.057 -26.462 -8.136 1.00 65.75 101 ASN A N 1
ATOM 847 C CA . ASN A 1 101 ? -19.205 -27.786 -8.745 1.00 65.75 101 ASN A CA 1
ATOM 848 C C . ASN A 1 101 ? -18.098 -28.753 -8.299 1.00 65.75 101 ASN A C 1
ATOM 850 O O . ASN A 1 101 ? -18.386 -29.886 -7.914 1.00 65.75 101 ASN A O 1
ATOM 854 N N . THR A 1 102 ? -16.843 -28.301 -8.274 1.00 64.44 102 THR A N 1
ATOM 855 C CA . THR A 1 102 ? -15.699 -29.118 -7.845 1.00 64.44 102 THR A CA 1
ATOM 856 C C . THR A 1 102 ? -15.769 -29.446 -6.353 1.00 64.44 102 THR A C 1
ATOM 858 O O . THR A 1 102 ? -15.535 -30.590 -5.966 1.00 64.44 102 THR A O 1
ATOM 861 N N . LYS A 1 103 ? -16.154 -28.482 -5.502 1.00 71.56 103 LYS A N 1
ATOM 862 C CA . LYS A 1 103 ? -16.347 -28.704 -4.060 1.00 71.56 103 LYS A CA 1
ATOM 863 C C . LYS A 1 103 ? -17.490 -29.685 -3.790 1.00 71.56 103 LYS A C 1
ATOM 865 O O . LYS A 1 103 ? -17.316 -30.597 -2.987 1.00 71.56 103 LYS A O 1
ATOM 870 N N . ARG A 1 104 ? -18.619 -29.561 -4.501 1.00 70.94 104 ARG A N 1
ATOM 871 C CA . ARG A 1 104 ? -19.739 -30.515 -4.415 1.00 70.94 104 ARG A CA 1
ATOM 872 C C . ARG A 1 104 ? -19.309 -31.925 -4.824 1.00 70.94 104 ARG A C 1
ATOM 874 O O . ARG A 1 104 ? -19.625 -32.873 -4.117 1.00 70.94 104 ARG A O 1
ATOM 881 N N . LYS A 1 105 ? -18.544 -32.060 -5.913 1.00 70.19 105 LYS A N 1
ATOM 882 C CA . LYS A 1 105 ? -18.024 -33.355 -6.383 1.00 70.19 105 LYS A CA 1
ATOM 883 C C . LYS A 1 105 ? -17.068 -34.000 -5.370 1.00 70.19 105 LYS A C 1
ATOM 885 O O . LYS A 1 105 ? -17.156 -35.196 -5.134 1.00 70.19 105 LYS A O 1
ATOM 890 N N . ARG A 1 106 ? -16.199 -33.211 -4.725 1.00 71.38 106 ARG A N 1
ATOM 891 C CA . ARG A 1 106 ? -15.305 -33.704 -3.659 1.00 71.38 106 ARG A CA 1
ATOM 892 C C . ARG A 1 106 ? -16.062 -34.162 -2.411 1.00 71.38 106 ARG A C 1
ATOM 894 O O . ARG A 1 106 ? -15.716 -35.198 -1.868 1.00 71.38 106 ARG A O 1
ATOM 901 N N . LEU A 1 107 ? -17.092 -33.426 -1.988 1.00 73.88 107 LEU A N 1
ATOM 902 C CA . LEU A 1 107 ? -17.924 -33.805 -0.837 1.00 73.88 107 LEU A CA 1
ATOM 903 C C . LEU A 1 107 ? -18.731 -35.084 -1.098 1.00 73.88 107 LEU A C 1
ATOM 905 O O . LEU A 1 107 ? -18.849 -35.913 -0.207 1.00 73.88 107 LEU A O 1
ATOM 909 N N . LEU A 1 108 ? -19.246 -35.268 -2.318 1.00 70.62 108 LEU A N 1
ATOM 910 C CA . LEU A 1 108 ? -19.943 -36.499 -2.710 1.00 70.62 108 LEU A CA 1
ATOM 911 C C . LEU A 1 108 ? -19.012 -37.720 -2.694 1.00 70.62 108 LEU A C 1
ATOM 913 O O . LEU A 1 108 ? -19.425 -38.790 -2.272 1.00 70.62 108 LEU A O 1
ATOM 917 N N . ASN A 1 109 ? -17.752 -37.548 -3.099 1.00 67.06 109 ASN A N 1
ATOM 918 C CA . ASN A 1 109 ? -16.767 -38.631 -3.115 1.00 67.06 109 ASN A CA 1
ATOM 919 C C . ASN A 1 109 ? -16.168 -38.951 -1.735 1.00 67.06 109 ASN A C 1
ATOM 921 O O . ASN A 1 109 ? -15.541 -39.989 -1.595 1.00 67.06 109 ASN A O 1
ATOM 925 N N . ALA A 1 110 ? -16.304 -38.059 -0.750 1.00 66.75 110 ALA A N 1
ATOM 926 C CA . ALA A 1 110 ? -15.793 -38.262 0.609 1.00 66.75 110 ALA A CA 1
ATOM 927 C C . ALA A 1 110 ? -16.785 -39.000 1.530 1.00 66.75 110 ALA A C 1
ATOM 929 O O . ALA A 1 110 ? -16.418 -39.359 2.643 1.00 66.75 110 ALA A O 1
ATOM 930 N N . ASN A 1 111 ? -18.027 -39.198 1.074 1.00 61.44 111 ASN A N 1
ATOM 931 C CA . ASN A 1 111 ? -19.098 -39.880 1.807 1.00 61.44 111 ASN A CA 1
ATOM 932 C C . ASN A 1 111 ? -19.423 -41.276 1.229 1.00 61.44 111 ASN A C 1
ATOM 934 O O . ASN A 1 111 ? -20.488 -41.811 1.530 1.00 61.44 111 ASN A O 1
ATOM 938 N N . ASN A 1 112 ? -18.534 -41.825 0.392 1.00 48.50 112 ASN A N 1
ATOM 939 C CA . ASN A 1 112 ? -18.566 -43.198 -0.121 1.00 48.50 112 ASN A CA 1
ATOM 940 C C . ASN A 1 112 ? -17.345 -43.964 0.382 1.00 48.50 112 ASN A C 1
ATOM 942 O O . ASN A 1 112 ? -16.249 -43.359 0.367 1.00 48.50 112 ASN A O 1
#

Organism: Campylobacter coli (NCBI:txid195)

Secondary structure (DSSP, 8-state):
----TT-EEEEEEEE-SS-EEEEEEE-TT--HHHHHHHHHHHHHHHHHHH-GGGGGTSSTT-SS-S-------SSS-HHHHHHHHHTTT---HHHHHHHHHHHHHHHHHT--

Foldseek 3Di:
DPPCVFVKAWDDWDDAPQDIDTDIDGDPPGPVVVVVVVCLVVCLVVCCVVCVVCCVVDPHSHSDDPDDDDDDPVPDDPVVVRVVRVCPNPDPPVVVVVVVVVVVVVVVVVVD

Sequence (112 aa):
AKNDNYSLELIEFNHDKDHLHILFKAKPKSELLKFINAYKSASSRLIKKEFPHLKQYLWKQYFWSGSYFLATTGGVTLDILKQYVENQGIEDNRVKKQYKNTKRKRLLNANN

pLDDT: mean 80.92, std 13.98, range [35.03, 97.5]

Radius of gyration: 19.34 Å; chains: 1; bounding box: 38×64×38 Å

InterPro domains:
  IPR002686 Transposase IS200-like [PF01797] (4-88)
  IPR002686 Transposase IS200-like [SM01321] (1-88)
  IPR036515 Transposase IS200-like superfamily [G3DSA:3.30.70.1290] (2-90)
  IPR036515 Transposase IS200-like superfamily [SSF143422] (5-89)